Protein AF-A0A2A5MA15-F1 (afdb_monomer)

Solvent-accessible surface area (b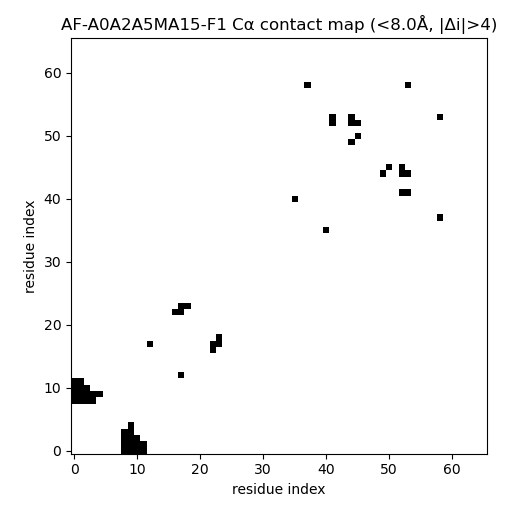ackbone atoms only — not comparable to full-atom values): 4470 Å² total; per-residue (Å²): 127,74,45,84,52,100,91,49,72,41,74,86,78,55,72,66,60,34,70,78,42,70,62,69,76,63,56,94,89,64,86,75,90,82,84,77,60,68,66,61,54,45,54,52,32,59,76,66,69,46,96,80,49,80,48,72,69,54,50,52,54,55,61,73,74,108

Secondary structure (DSSP, 8-state):
--EEETTEEE-PPPHHHHHHSGGGG--TT--------HHHHHHHHHHTT-TTS--HHHHHHHHHT-

Mean predicted aligned error: 6.95 Å

Radius of gyration: 16.18 Å; Cα contacts (8 Å, |Δi|>4): 29; chains: 1; bounding box: 36×24×40 Å

Structure (mmCIF, N/CA/C/O backbone):
data_AF-A0A2A5MA15-F1
#
_entry.id   AF-A0A2A5MA15-F1
#
loop_
_atom_site.group_PDB
_atom_site.id
_atom_site.type_symbol
_atom_site.label_atom_id
_atom_site.label_alt_id
_atom_site.label_comp_id
_atom_site.label_asym_id
_atom_site.label_entity_id
_atom_site.label_seq_id
_atom_site.pdbx_PDB_ins_code
_atom_site.Cartn_x
_atom_site.Cartn_y
_atom_site.Cartn_z
_atom_site.occupancy
_atom_site.B_iso_or_equiv
_atom_site.auth_seq_id
_atom_s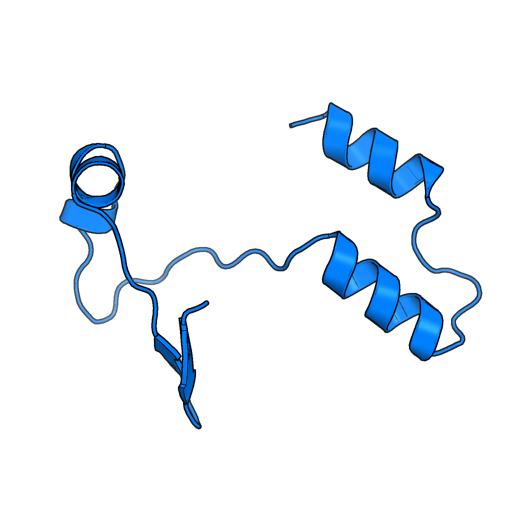ite.auth_comp_id
_atom_site.auth_asym_id
_atom_site.auth_atom_id
_atom_site.pdbx_PDB_model_num
ATOM 1 N N . ILE A 1 1 ? 2.562 -6.490 -0.673 1.00 90.69 1 ILE A N 1
ATOM 2 C CA . ILE A 1 1 ? 1.224 -6.943 -1.131 1.00 90.69 1 ILE A CA 1
ATOM 3 C C . ILE A 1 1 ? 1.085 -8.408 -0.758 1.00 90.69 1 ILE A C 1
ATOM 5 O O . ILE A 1 1 ? 2.003 -9.156 -1.063 1.00 90.69 1 ILE A O 1
ATOM 9 N N . ASN A 1 2 ? 0.015 -8.799 -0.064 1.00 94.62 2 ASN A N 1
ATOM 10 C CA . ASN A 1 2 ? -0.153 -10.173 0.424 1.00 94.62 2 ASN A CA 1
ATOM 11 C C . ASN A 1 2 ? -0.939 -11.048 -0.558 1.00 94.62 2 ASN A C 1
ATOM 13 O O . ASN A 1 2 ? -0.627 -12.221 -0.707 1.00 94.62 2 ASN A O 1
ATOM 17 N N . GLU A 1 3 ? -1.946 -10.483 -1.227 1.00 97.50 3 GLU A N 1
ATOM 18 C CA . GLU A 1 3 ? -2.813 -11.210 -2.159 1.00 97.50 3 GLU A CA 1
ATOM 19 C C . GLU A 1 3 ? -3.303 -10.272 -3.267 1.00 97.50 3 GLU A C 1
ATOM 21 O O . GLU A 1 3 ? -3.599 -9.100 -3.004 1.00 97.50 3 GLU A O 1
ATOM 26 N N . ILE A 1 4 ? -3.416 -10.798 -4.489 1.00 96.44 4 ILE A N 1
ATOM 27 C CA . ILE A 1 4 ? -4.071 -10.138 -5.622 1.00 96.44 4 ILE A CA 1
ATOM 28 C C . ILE A 1 4 ? -5.410 -10.834 -5.866 1.00 96.44 4 ILE A C 1
ATOM 30 O O . ILE A 1 4 ? -5.461 -12.030 -6.137 1.00 96.44 4 ILE A O 1
ATOM 34 N N . LEU A 1 5 ? -6.493 -10.070 -5.779 1.00 96.62 5 LEU A N 1
ATOM 35 C CA . LEU A 1 5 ? -7.853 -10.500 -6.084 1.00 96.62 5 LEU A CA 1
ATOM 36 C C . LEU A 1 5 ? -8.244 -9.983 -7.473 1.00 96.62 5 LEU A C 1
ATOM 38 O O . LEU A 1 5 ? -7.632 -9.052 -7.993 1.00 96.62 5 LEU A O 1
ATOM 42 N N . LYS A 1 6 ? -9.330 -10.514 -8.048 1.00 96.69 6 LYS A N 1
ATOM 43 C CA . LYS A 1 6 ? -9.826 -10.089 -9.372 1.00 96.69 6 LYS A CA 1
ATOM 44 C C . LYS A 1 6 ? -9.980 -8.564 -9.503 1.00 96.69 6 LYS A C 1
ATOM 46 O O . LYS A 1 6 ? -9.623 -8.011 -10.533 1.00 96.69 6 LYS A O 1
ATOM 51 N N . ASN A 1 7 ? -10.491 -7.909 -8.457 1.00 95.19 7 ASN A N 1
ATOM 52 C CA . ASN A 1 7 ? -10.791 -6.471 -8.438 1.00 95.19 7 ASN A CA 1
ATOM 53 C C . ASN A 1 7 ? -10.192 -5.760 -7.210 1.00 95.19 7 ASN A C 1
ATOM 55 O O . ASN A 1 7 ? -10.761 -4.787 -6.719 1.00 95.19 7 ASN A O 1
ATOM 59 N N . GLY A 1 8 ? -9.093 -6.266 -6.648 1.00 94.38 8 GLY A N 1
ATOM 60 C CA . GLY A 1 8 ? -8.525 -5.666 -5.444 1.00 94.38 8 GLY A CA 1
ATOM 61 C C . GLY A 1 8 ? -7.222 -6.300 -4.995 1.00 94.38 8 GLY A C 1
ATOM 62 O O . GLY A 1 8 ? -6.761 -7.286 -5.558 1.00 94.38 8 GLY A O 1
ATOM 63 N N . ILE A 1 9 ? -6.639 -5.729 -3.949 1.00 95.75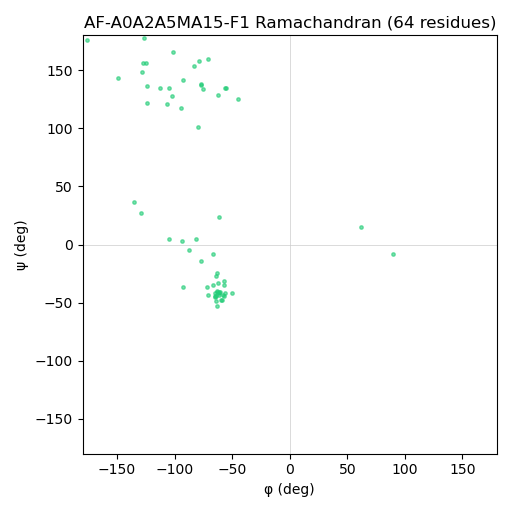 9 ILE A N 1
ATOM 64 C CA . ILE A 1 9 ? -5.431 -6.246 -3.309 1.00 95.75 9 ILE A CA 1
ATOM 65 C C . ILE A 1 9 ? -5.666 -6.374 -1.809 1.00 95.75 9 ILE A C 1
ATOM 67 O O . ILE A 1 9 ? -6.401 -5.577 -1.220 1.00 95.75 9 ILE A O 1
ATOM 71 N N . ARG A 1 10 ? -5.020 -7.357 -1.182 1.00 96.25 10 ARG A N 1
ATOM 72 C CA . ARG A 1 10 ? -4.986 -7.495 0.277 1.00 96.25 10 ARG A CA 1
ATOM 73 C C . ARG A 1 10 ? -3.630 -7.065 0.812 1.00 96.25 10 ARG A C 1
ATOM 75 O O . ARG A 1 10 ? -2.584 -7.478 0.301 1.00 96.25 10 ARG A O 1
ATOM 82 N N . LEU A 1 11 ? -3.669 -6.274 1.878 1.00 94.94 11 LEU A N 1
ATOM 83 C CA . LEU A 1 11 ? -2.506 -5.843 2.640 1.00 94.94 11 LEU A CA 1
ATOM 84 C C . LEU A 1 11 ? -2.692 -6.240 4.104 1.00 94.94 11 LEU A C 1
ATOM 86 O O . LEU A 1 11 ? -3.766 -6.041 4.671 1.00 94.94 11 LEU A O 1
ATOM 90 N N . THR A 1 12 ? -1.639 -6.767 4.714 1.00 95.88 12 THR A N 1
ATOM 91 C CA . THR A 1 12 ? -1.542 -6.940 6.162 1.00 95.88 12 THR A CA 1
ATOM 92 C C . THR A 1 12 ? -0.812 -5.733 6.735 1.00 95.88 12 THR A C 1
ATOM 94 O O . THR A 1 12 ? 0.345 -5.491 6.400 1.00 95.88 12 THR A O 1
ATOM 97 N N . ILE A 1 13 ? -1.491 -4.973 7.592 1.00 95.75 13 ILE A N 1
ATOM 98 C CA . ILE A 1 13 ? -0.931 -3.794 8.259 1.00 95.75 13 ILE A CA 1
ATOM 99 C C . ILE A 1 13 ? -0.571 -4.172 9.697 1.00 95.75 13 ILE A C 1
ATOM 101 O O . ILE A 1 13 ? -1.405 -4.709 10.424 1.00 95.75 13 ILE A O 1
ATOM 105 N N . ILE A 1 14 ? 0.668 -3.900 10.108 1.00 97.38 14 ILE A N 1
ATOM 106 C CA . ILE A 1 14 ? 1.126 -4.140 11.484 1.00 97.38 14 ILE A CA 1
ATOM 107 C C . ILE A 1 14 ? 0.641 -3.027 12.437 1.00 97.38 14 ILE A C 1
ATOM 109 O O . ILE A 1 14 ? 0.389 -1.907 11.981 1.00 97.38 14 ILE A O 1
ATOM 113 N N . PRO A 1 15 ? 0.554 -3.279 13.760 1.00 97.88 15 PRO A N 1
ATOM 114 C CA . PRO A 1 15 ? -0.038 -2.329 14.708 1.00 97.88 15 PRO A CA 1
ATOM 115 C C . PRO A 1 15 ? 0.599 -0.936 14.707 1.00 97.88 15 PRO A C 1
ATOM 117 O O . PRO A 1 15 ? -0.115 0.064 14.740 1.00 97.88 15 PRO A O 1
ATOM 120 N N . ILE A 1 16 ? 1.931 -0.854 14.624 1.00 98.12 16 ILE A N 1
ATOM 121 C CA . ILE A 1 16 ? 2.633 0.436 14.598 1.00 98.12 16 ILE A CA 1
ATOM 122 C C . ILE A 1 16 ? 2.274 1.247 13.345 1.00 98.12 16 ILE A C 1
ATOM 124 O O . ILE A 1 16 ? 1.929 2.416 13.457 1.00 98.12 16 ILE A O 1
ATOM 128 N N . THR A 1 17 ? 2.236 0.626 12.162 1.00 97.44 17 THR A N 1
ATOM 129 C CA . THR A 1 17 ? 1.829 1.302 10.920 1.00 97.44 17 THR A CA 1
ATOM 130 C C . THR A 1 17 ? 0.379 1.764 10.988 1.00 97.44 17 THR A C 1
ATOM 132 O O . THR A 1 17 ? 0.072 2.870 10.556 1.00 97.44 17 THR A O 1
ATOM 135 N N . PHE A 1 18 ? -0.518 0.953 11.554 1.00 97.19 18 PHE A N 1
ATOM 136 C CA . PHE A 1 18 ? -1.915 1.350 11.724 1.00 97.19 18 PHE A CA 1
ATOM 137 C C . PHE A 1 18 ? -2.047 2.582 12.633 1.00 97.19 18 PHE A C 1
ATOM 139 O O . PHE A 1 18 ? -2.781 3.510 12.304 1.00 97.19 18 PHE A O 1
ATOM 146 N N . LYS A 1 19 ? -1.297 2.618 13.741 1.00 97.38 19 LYS A N 1
ATOM 147 C CA . LYS A 1 19 ? -1.333 3.700 14.736 1.00 97.38 19 LYS A CA 1
ATOM 148 C C . LYS A 1 19 ? -0.715 5.015 14.237 1.00 97.38 19 L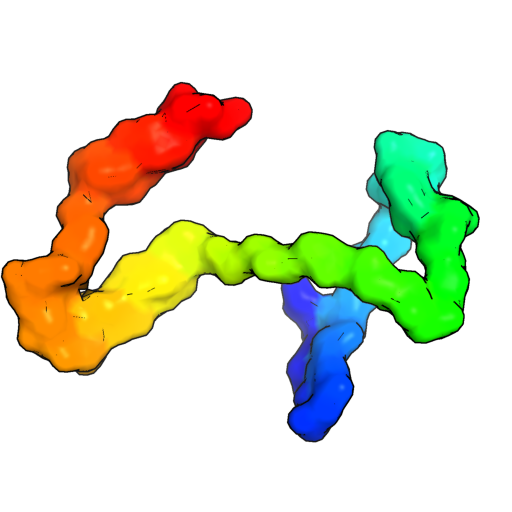YS A C 1
ATOM 150 O O . LYS A 1 19 ? -1.276 6.087 14.489 1.00 97.38 19 LYS A O 1
ATOM 155 N N . GLU A 1 20 ? 0.430 4.926 13.565 1.00 98.00 20 GLU A N 1
ATOM 156 C CA . GLU A 1 20 ? 1.284 6.076 13.224 1.00 98.00 20 GLU A CA 1
ATOM 157 C C . GLU A 1 20 ? 1.003 6.660 11.828 1.00 98.00 20 GLU A C 1
ATOM 159 O O . GLU A 1 20 ? 1.666 7.598 11.396 1.00 98.00 20 GLU A O 1
ATOM 164 N N . THR A 1 21 ? 0.015 6.135 11.101 1.00 97.00 21 THR A N 1
ATOM 165 C CA . THR A 1 21 ? -0.370 6.644 9.776 1.00 97.00 21 THR A CA 1
ATOM 166 C C . THR A 1 21 ? -1.864 6.957 9.716 1.00 97.00 21 THR A C 1
ATOM 168 O O . THR A 1 21 ? -2.611 6.710 10.662 1.00 97.00 21 THR A O 1
ATOM 171 N N . LEU A 1 22 ? -2.326 7.466 8.571 1.00 96.94 22 LEU A N 1
ATOM 172 C CA . LEU A 1 22 ? -3.746 7.731 8.328 1.00 96.94 22 LEU A CA 1
ATOM 173 C C . LEU A 1 22 ? -4.606 6.457 8.252 1.00 96.94 22 LEU A C 1
ATOM 175 O O . LEU A 1 22 ? -5.830 6.568 8.218 1.00 96.94 22 LEU A O 1
ATOM 179 N N . PHE A 1 23 ? -4.007 5.256 8.232 1.00 96.00 23 PHE A N 1
ATOM 180 C CA . PHE A 1 23 ? -4.750 3.996 8.131 1.00 96.00 23 PHE A CA 1
ATOM 181 C C . PHE A 1 23 ? -5.787 3.815 9.250 1.00 96.00 23 PHE A C 1
ATOM 183 O O . PHE A 1 23 ? -6.840 3.236 8.985 1.00 96.00 23 PHE A O 1
ATOM 190 N N . LYS A 1 24 ? -5.547 4.348 10.457 1.00 95.12 24 LYS A N 1
ATOM 191 C CA . LYS A 1 24 ? -6.531 4.326 11.556 1.00 95.12 24 LYS A CA 1
ATOM 192 C C 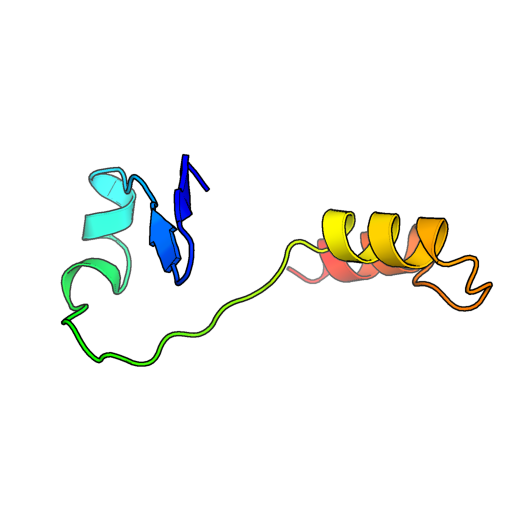. LYS A 1 24 ? -7.823 5.097 11.267 1.00 95.12 24 LYS A C 1
ATOM 194 O O . LYS A 1 24 ? -8.856 4.770 11.840 1.00 95.12 24 LYS A O 1
ATOM 199 N N . ASP A 1 25 ? -7.771 6.074 10.363 1.00 96.56 25 ASP A N 1
ATOM 200 C CA . ASP A 1 25 ? -8.889 6.957 10.009 1.00 96.56 25 ASP A CA 1
ATOM 201 C C . ASP A 1 25 ? -9.511 6.588 8.647 1.00 96.56 25 ASP A C 1
ATOM 203 O O . ASP A 1 25 ? -10.358 7.308 8.104 1.00 96.56 25 ASP A O 1
ATOM 207 N N . TYR A 1 26 ? -9.054 5.497 8.024 1.00 95.69 26 TYR A N 1
ATOM 208 C CA . TYR A 1 26 ? -9.565 5.058 6.730 1.00 95.69 26 TYR A CA 1
ATOM 209 C C . TYR A 1 26 ? -10.919 4.367 6.883 1.00 95.69 26 TYR A C 1
ATOM 211 O O . TYR A 1 26 ? -11.137 3.540 7.762 1.00 95.69 26 TYR A O 1
ATOM 219 N N . GLN A 1 27 ? -11.829 4.695 5.968 1.00 96.44 27 GLN A N 1
ATOM 220 C CA . GLN A 1 27 ? -13.165 4.117 5.886 1.00 96.44 27 GLN A CA 1
ATOM 221 C C . GLN A 1 27 ? -13.413 3.602 4.467 1.00 96.44 27 GLN A C 1
ATOM 223 O O . GLN A 1 27 ? -12.787 4.058 3.505 1.00 96.44 27 GLN A O 1
ATOM 228 N N . VAL A 1 28 ? -14.334 2.647 4.331 1.00 96.12 28 VAL A N 1
ATOM 229 C CA . VAL A 1 28 ? -14.738 2.110 3.024 1.00 96.12 28 VAL A CA 1
ATOM 230 C C . VAL A 1 28 ? -15.228 3.251 2.125 1.00 96.12 28 VAL A C 1
ATOM 232 O O . VAL A 1 28 ? -15.981 4.116 2.559 1.00 96.12 28 VAL A O 1
ATOM 235 N N . GLY A 1 29 ? -14.774 3.262 0.869 1.00 95.75 29 GLY A N 1
ATOM 236 C CA . GLY A 1 29 ? -15.086 4.318 -0.102 1.00 95.75 29 GLY A CA 1
ATOM 237 C C . GLY A 1 29 ? -14.103 5.495 -0.107 1.00 95.75 29 GLY A C 1
ATOM 238 O O . GLY A 1 29 ? -14.156 6.324 -1.017 1.00 95.75 29 GLY A O 1
ATOM 239 N N . ARG A 1 30 ? -13.162 5.559 0.846 1.00 95.56 30 ARG A N 1
ATOM 240 C CA . ARG A 1 30 ? -12.087 6.558 0.829 1.00 95.56 30 ARG A CA 1
ATOM 241 C C . ARG A 1 30 ? -11.200 6.378 -0.404 1.00 95.56 30 ARG A C 1
ATOM 243 O O . ARG A 1 30 ? -10.666 5.297 -0.647 1.00 95.56 30 ARG A O 1
ATOM 250 N N . LYS A 1 31 ? -10.980 7.466 -1.144 1.00 96.69 31 LYS A N 1
ATOM 251 C CA . LYS A 1 31 ? -9.951 7.518 -2.190 1.00 96.69 31 LYS A CA 1
ATOM 252 C C . LYS A 1 31 ? -8.574 7.632 -1.542 1.00 96.69 31 LYS 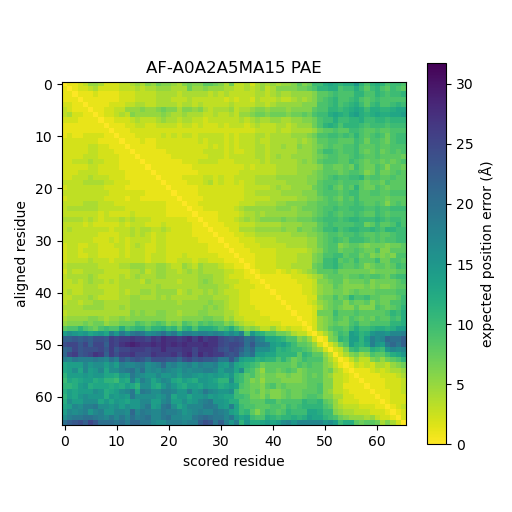A C 1
ATOM 254 O O . LYS A 1 31 ? -8.384 8.438 -0.632 1.00 96.69 31 LYS A O 1
ATOM 259 N N . ILE A 1 32 ? -7.629 6.832 -2.020 1.00 94.56 32 ILE A N 1
ATOM 260 C CA . ILE A 1 32 ? -6.243 6.828 -1.553 1.00 94.56 32 ILE A CA 1
ATOM 261 C C . ILE A 1 32 ? -5.295 7.035 -2.728 1.00 94.56 32 ILE A C 1
ATOM 263 O O . ILE A 1 32 ? -5.632 6.720 -3.870 1.00 94.56 32 ILE A O 1
ATOM 267 N N . ASN A 1 33 ? -4.101 7.534 -2.425 1.00 94.88 33 ASN A N 1
ATOM 268 C CA . ASN A 1 33 ? -3.010 7.552 -3.384 1.00 94.88 33 ASN A CA 1
ATOM 269 C C . ASN A 1 33 ? -2.419 6.144 -3.484 1.00 94.88 33 ASN A C 1
ATOM 271 O O . ASN A 1 33 ? -2.251 5.464 -2.470 1.00 94.88 33 ASN A O 1
ATOM 275 N N . ILE A 1 34 ? -2.115 5.716 -4.705 1.00 92.88 34 ILE A N 1
ATOM 276 C CA . ILE A 1 34 ? -1.448 4.447 -4.981 1.00 92.88 34 ILE A CA 1
ATOM 277 C C . ILE A 1 34 ? -0.206 4.774 -5.794 1.00 92.88 34 ILE A C 1
ATOM 279 O O . ILE A 1 34 ? -0.304 5.356 -6.873 1.00 92.88 34 ILE A O 1
ATOM 283 N N . GLU A 1 35 ? 0.947 4.377 -5.278 1.00 91.06 35 GLU A N 1
ATOM 284 C CA . GLU A 1 35 ? 2.224 4.496 -5.965 1.00 91.06 35 GLU A CA 1
ATOM 285 C C . GLU A 1 35 ? 2.750 3.098 -6.297 1.00 91.06 35 GLU A C 1
ATOM 287 O O . GLU A 1 35 ? 2.668 2.178 -5.483 1.00 91.06 35 GLU A O 1
ATOM 292 N N . SER A 1 36 ? 3.230 2.924 -7.529 1.00 88.81 36 SER A N 1
ATOM 293 C CA . SER A 1 36 ? 3.841 1.671 -7.979 1.00 88.81 36 SER A CA 1
ATOM 294 C C . SER A 1 36 ? 5.347 1.709 -7.763 1.00 88.81 36 SER A C 1
ATOM 296 O O . SER A 1 36 ? 5.983 2.729 -8.030 1.00 88.81 36 SER A O 1
ATOM 298 N N . ASP A 1 37 ? 5.911 0.572 -7.364 1.00 89.25 37 ASP A N 1
ATOM 299 C CA . ASP A 1 37 ? 7.342 0.419 -7.118 1.00 89.25 37 ASP A CA 1
ATOM 300 C C . ASP A 1 37 ? 8.187 0.819 -8.346 1.00 89.25 37 ASP A C 1
ATOM 302 O O . ASP A 1 37 ? 7.887 0.456 -9.492 1.00 89.25 37 ASP A O 1
ATOM 306 N N . LEU A 1 38 ? 9.246 1.595 -8.105 1.00 86.06 38 LEU A N 1
ATOM 307 C CA . LEU A 1 38 ? 10.154 2.090 -9.138 1.00 86.06 38 LEU A CA 1
ATOM 308 C C . LEU A 1 38 ? 10.864 0.948 -9.883 1.00 86.06 38 LEU A C 1
ATOM 310 O O . LEU A 1 38 ? 10.948 0.987 -11.113 1.00 86.06 38 LEU A O 1
ATOM 314 N N . LEU A 1 39 ? 11.300 -0.094 -9.172 1.00 85.56 39 LEU A N 1
ATOM 315 C CA . LEU A 1 39 ? 11.953 -1.265 -9.756 1.00 85.56 39 LEU A CA 1
ATOM 316 C C . LEU A 1 39 ? 10.991 -2.038 -10.661 1.00 85.56 39 LEU A C 1
ATOM 318 O O . LEU A 1 39 ? 11.362 -2.440 -11.765 1.00 85.56 39 LEU A O 1
ATOM 322 N N . ALA A 1 40 ? 9.734 -2.203 -10.239 1.00 87.88 40 ALA A N 1
ATOM 323 C CA . ALA A 1 40 ? 8.724 -2.876 -11.054 1.00 87.88 40 ALA A CA 1
ATOM 324 C C . ALA A 1 40 ? 8.474 -2.132 -12.378 1.00 87.88 40 ALA A C 1
ATOM 326 O O . ALA A 1 40 ? 8.391 -2.758 -13.439 1.00 87.88 40 ALA A O 1
ATOM 327 N N . ARG A 1 41 ? 8.413 -0.792 -12.338 1.00 85.00 41 ARG A N 1
ATOM 328 C CA . ARG A 1 41 ? 8.285 0.040 -13.548 1.00 85.00 41 ARG A CA 1
ATOM 329 C C . ARG A 1 41 ? 9.491 -0.102 -14.474 1.00 85.00 41 ARG A C 1
ATOM 331 O O . ARG A 1 41 ? 9.305 -0.182 -15.689 1.00 85.00 41 ARG A O 1
ATOM 338 N N . TYR A 1 42 ? 10.697 -0.155 -13.913 1.00 82.12 42 TYR A N 1
ATOM 339 C CA . TYR A 1 42 ? 11.924 -0.349 -14.682 1.00 82.12 42 TYR A CA 1
ATOM 340 C C . TYR A 1 42 ? 11.941 -1.706 -15.398 1.00 82.12 42 TYR A C 1
ATOM 342 O O . TYR A 1 42 ? 12.092 -1.756 -16.620 1.00 82.12 42 TYR A O 1
ATOM 350 N N . ILE A 1 43 ? 11.709 -2.799 -14.662 1.00 86.31 43 ILE A N 1
ATOM 351 C CA . ILE A 1 43 ? 11.691 -4.157 -15.228 1.00 86.31 43 ILE A CA 1
ATOM 352 C C . ILE A 1 43 ? 10.648 -4.246 -16.345 1.00 86.31 43 ILE A C 1
ATOM 354 O O . ILE A 1 43 ? 10.932 -4.775 -17.418 1.00 86.31 43 ILE A O 1
ATOM 358 N N . TYR A 1 44 ? 9.459 -3.674 -16.131 1.00 86.50 44 TYR A N 1
ATOM 359 C CA . TYR A 1 44 ? 8.430 -3.617 -17.164 1.00 86.50 44 TYR A CA 1
ATOM 360 C C . TYR A 1 44 ? 8.916 -2.880 -18.420 1.00 86.50 44 TYR A C 1
ATOM 362 O O . TYR A 1 44 ? 8.773 -3.403 -19.521 1.00 86.50 44 TYR A O 1
ATOM 370 N N . ALA A 1 45 ? 9.527 -1.700 -18.285 1.00 84.50 45 ALA A N 1
ATOM 371 C CA . ALA A 1 45 ? 10.036 -0.941 -19.429 1.00 84.50 45 ALA A CA 1
ATOM 372 C C . ALA A 1 45 ? 11.114 -1.708 -20.218 1.00 84.50 45 ALA A C 1
ATOM 374 O O . ALA A 1 45 ? 11.067 -1.722 -21.452 1.00 84.50 45 ALA A O 1
ATOM 375 N N . GLN A 1 46 ? 12.023 -2.387 -19.511 1.00 82.94 46 GLN A N 1
ATOM 376 C CA . GLN A 1 46 ? 13.084 -3.199 -20.108 1.00 82.94 46 GLN A CA 1
ATOM 377 C C . GLN A 1 46 ? 12.519 -4.395 -20.886 1.00 82.94 46 GLN A C 1
ATOM 379 O O . GLN A 1 46 ? 12.911 -4.638 -22.027 1.00 82.94 46 GLN A O 1
ATOM 384 N N . LEU A 1 47 ? 11.545 -5.108 -20.310 1.00 86.31 47 LEU A N 1
ATOM 385 C CA . LEU A 1 47 ? 10.876 -6.236 -20.970 1.00 86.31 47 LEU A CA 1
ATOM 386 C C . LEU A 1 47 ? 10.083 -5.811 -22.214 1.00 86.31 47 LEU A C 1
ATOM 388 O O . LEU A 1 47 ? 9.921 -6.602 -23.139 1.00 86.31 47 LEU A O 1
ATOM 392 N N . GLN A 1 48 ? 9.607 -4.565 -22.262 1.00 82.69 48 GLN A N 1
ATOM 393 C CA . GLN A 1 48 ? 8.881 -4.014 -23.409 1.00 82.69 48 GLN A CA 1
ATOM 394 C C . GLN A 1 48 ? 9.806 -3.524 -24.541 1.00 82.69 48 GLN A C 1
ATOM 396 O O . GLN A 1 48 ? 9.317 -2.940 -25.510 1.00 82.69 48 GLN A O 1
ATOM 401 N N . GLY A 1 49 ? 11.129 -3.718 -24.436 1.00 68.06 49 GLY A N 1
ATOM 402 C CA . GLY A 1 49 ? 12.095 -3.389 -25.495 1.00 68.06 49 GLY A CA 1
ATOM 403 C C . GLY A 1 49 ? 12.148 -1.903 -25.863 1.00 68.06 49 GLY A C 1
ATOM 404 O O . GLY A 1 49 ? 12.672 -1.531 -26.915 1.00 68.06 49 GLY A O 1
ATOM 405 N N . LYS A 1 50 ? 11.589 -1.022 -25.024 1.00 59.47 50 LYS A N 1
ATOM 406 C CA . LYS A 1 50 ? 11.644 0.420 -25.250 1.00 59.47 50 LYS A CA 1
ATOM 407 C C . LYS A 1 50 ? 13.015 0.915 -24.800 1.00 59.47 50 LYS A C 1
ATOM 409 O O . LYS A 1 50 ? 13.210 1.188 -23.623 1.00 59.47 50 LYS A O 1
ATOM 414 N N . ASN A 1 51 ? 13.921 1.135 -25.755 1.00 54.47 51 ASN A N 1
ATOM 415 C CA . ASN A 1 51 ? 15.233 1.797 -25.589 1.00 54.47 51 ASN A CA 1
ATOM 416 C C . ASN A 1 51 ? 15.161 3.272 -25.092 1.00 54.47 51 ASN A C 1
ATOM 418 O O . ASN A 1 51 ? 16.063 4.066 -25.339 1.00 54.47 51 ASN A O 1
ATOM 422 N N . LYS A 1 52 ? 14.074 3.666 -24.416 1.00 58.56 52 LYS A N 1
ATOM 423 C CA . LYS A 1 52 ? 13.857 4.952 -23.729 1.00 58.56 52 LYS A CA 1
ATOM 424 C C . LYS A 1 52 ? 13.221 4.729 -22.342 1.00 58.56 52 LYS A C 1
ATOM 426 O O . LYS A 1 52 ? 12.310 5.455 -21.950 1.00 58.56 52 LYS A O 1
ATOM 431 N N . GLY A 1 53 ? 13.601 3.656 -21.649 1.00 62.38 53 GLY A N 1
ATOM 432 C CA . GLY A 1 53 ? 13.258 3.441 -20.240 1.00 62.38 53 GLY A CA 1
ATOM 433 C C . GLY A 1 53 ? 14.232 4.179 -19.318 1.00 62.38 53 GLY A C 1
ATOM 434 O O . GLY A 1 53 ? 15.367 4.415 -19.722 1.00 62.38 53 GLY A O 1
ATOM 435 N N . LEU A 1 54 ? 13.773 4.536 -18.110 1.00 66.50 54 LEU A N 1
ATOM 436 C CA . LEU A 1 54 ? 14.588 5.145 -17.046 1.00 66.50 54 LEU A CA 1
ATOM 437 C C . LEU A 1 54 ? 15.933 4.413 -16.901 1.00 66.50 54 LEU A C 1
ATOM 439 O O . LEU A 1 54 ? 15.922 3.196 -16.718 1.00 66.50 54 LEU A O 1
ATOM 443 N N . SER A 1 55 ? 17.067 5.112 -16.972 1.00 72.69 55 SER A N 1
ATOM 444 C CA . SER A 1 55 ? 18.381 4.499 -16.728 1.00 72.69 55 SER A CA 1
ATOM 445 C C . SER A 1 55 ? 18.564 4.169 -15.240 1.00 72.69 55 SER A C 1
ATOM 447 O O . SER A 1 55 ? 17.894 4.737 -14.376 1.00 72.69 55 SER A O 1
ATOM 449 N N . TRP A 1 56 ? 19.488 3.257 -14.917 1.00 71.94 56 TRP A N 1
ATOM 450 C CA . TRP A 1 56 ? 19.827 2.944 -13.521 1.00 71.94 56 TRP A CA 1
ATOM 451 C C . TRP A 1 56 ? 20.290 4.182 -12.744 1.00 71.94 56 TRP A C 1
ATOM 453 O O . TRP A 1 56 ? 19.920 4.351 -11.588 1.00 71.94 56 TRP A O 1
ATOM 463 N N . GLU A 1 57 ? 20.999 5.096 -13.406 1.00 77.50 57 GLU A N 1
ATOM 464 C CA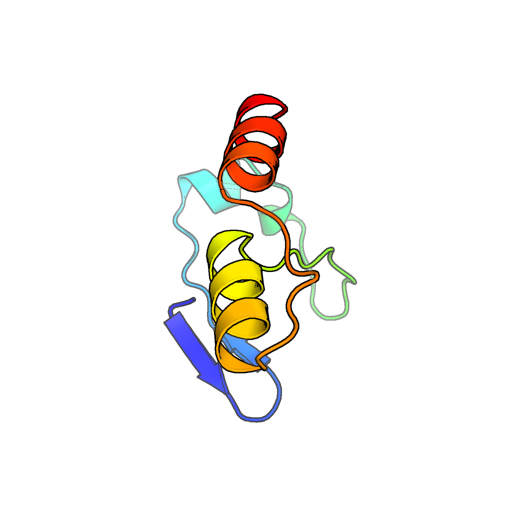 . GLU A 1 57 ? 21.435 6.370 -12.821 1.00 77.50 57 GLU A CA 1
ATOM 465 C C . GLU A 1 57 ? 20.240 7.287 -12.514 1.00 77.50 57 GLU A C 1
ATOM 467 O O . GLU A 1 57 ? 20.233 8.009 -11.517 1.00 77.50 57 GLU A O 1
ATOM 472 N N . GLU A 1 58 ? 19.191 7.263 -13.343 1.00 75.88 58 GLU A N 1
ATOM 473 C CA . GLU A 1 58 ? 17.958 8.008 -13.075 1.00 75.88 58 GLU A CA 1
ATOM 474 C C . GLU A 1 58 ? 17.151 7.392 -11.929 1.00 75.88 58 GLU A C 1
ATOM 476 O O . GLU A 1 58 ? 16.570 8.129 -11.132 1.00 75.88 58 GLU A O 1
ATOM 481 N N . VAL A 1 59 ? 17.134 6.060 -11.828 1.00 73.75 59 VAL A N 1
ATOM 482 C CA . VAL A 1 59 ? 16.503 5.320 -10.725 1.0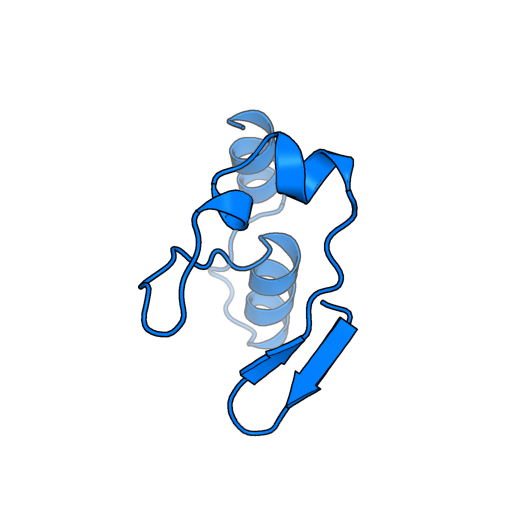0 73.75 59 VAL A CA 1
ATOM 483 C C . VAL A 1 59 ? 17.201 5.628 -9.402 1.00 73.75 59 VAL A C 1
ATOM 485 O O . VAL A 1 59 ? 16.524 5.983 -8.438 1.00 73.75 59 VAL A O 1
ATOM 488 N N . GLU A 1 60 ? 18.534 5.566 -9.366 1.00 76.69 60 GLU A N 1
ATOM 489 C CA . GLU 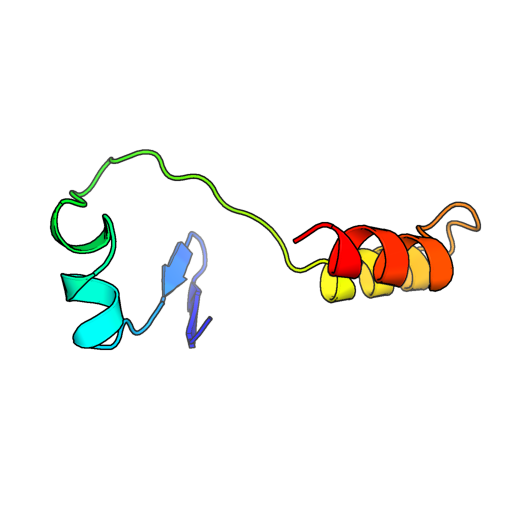A 1 60 ? 19.325 5.944 -8.192 1.00 76.69 60 GLU A CA 1
ATOM 490 C C . GLU A 1 60 ? 19.081 7.403 -7.818 1.00 76.69 60 GLU A C 1
ATOM 492 O O . GLU A 1 60 ? 18.752 7.693 -6.670 1.00 76.69 60 GLU A O 1
ATOM 497 N N . ARG A 1 61 ? 19.134 8.326 -8.789 1.00 79.69 61 ARG A N 1
ATOM 498 C CA . ARG A 1 61 ? 18.866 9.748 -8.537 1.00 79.69 61 ARG A CA 1
ATOM 499 C C . ARG A 1 61 ? 17.483 9.971 -7.928 1.00 79.69 61 ARG A C 1
ATOM 501 O O . ARG A 1 61 ? 17.367 10.756 -6.996 1.00 79.69 61 ARG A O 1
ATOM 508 N N . ILE A 1 62 ? 16.442 9.311 -8.439 1.00 77.75 62 ILE A N 1
ATOM 509 C CA . ILE A 1 62 ? 15.091 9.408 -7.865 1.00 77.75 62 ILE A CA 1
ATOM 510 C C . ILE A 1 62 ? 15.072 8.817 -6.454 1.00 77.75 62 ILE A C 1
ATOM 512 O O . ILE A 1 62 ? 14.515 9.441 -5.560 1.00 77.75 62 ILE A O 1
ATOM 516 N N . SER A 1 63 ? 15.704 7.662 -6.237 1.00 74.62 63 SER A N 1
ATOM 517 C CA . SER A 1 63 ? 15.768 7.026 -4.918 1.00 74.62 63 SER A CA 1
ATOM 518 C C . SER A 1 63 ? 16.491 7.878 -3.874 1.00 74.62 63 SER A C 1
ATOM 520 O O . SER A 1 63 ? 16.125 7.804 -2.710 1.00 74.62 63 SER A O 1
ATOM 522 N N . TYR A 1 64 ? 17.498 8.665 -4.263 1.00 77.56 64 TYR A N 1
ATOM 523 C CA . TYR A 1 64 ? 18.226 9.569 -3.362 1.00 77.56 64 TYR A CA 1
ATOM 524 C C . TYR A 1 64 ? 17.467 10.864 -3.030 1.00 77.56 64 TYR A C 1
ATOM 526 O O . TYR A 1 64 ? 17.875 11.588 -2.124 1.00 77.56 64 TYR A O 1
ATOM 534 N N . LEU A 1 65 ? 16.407 11.194 -3.776 1.00 69.94 65 LEU A N 1
ATOM 535 C CA . LEU A 1 65 ? 15.584 12.388 -3.544 1.00 69.94 65 LEU A CA 1
ATOM 536 C C . LEU A 1 65 ? 14.446 12.157 -2.531 1.00 69.94 65 LEU A C 1
ATOM 538 O O . LEU A 1 65 ? 13.747 13.116 -2.199 1.00 69.94 65 LEU A O 1
ATOM 542 N N . TYR A 1 66 ? 14.269 10.920 -2.058 1.00 54.28 66 TYR A N 1
ATOM 543 C CA . TYR A 1 66 ? 13.332 10.520 -1.002 1.00 54.28 66 TYR A CA 1
ATOM 544 C C . TYR A 1 66 ? 14.089 10.107 0.262 1.00 54.28 66 TYR A C 1
ATOM 546 O O . TYR A 1 66 ? 13.534 10.343 1.359 1.00 54.28 66 TYR A O 1
#

Foldseek 3Di:
DCDDDPPDDDDDDDPVRCVVDCVVVDDPPDDDDDDDDPVVQQVVCVVVVPPPGQDPVNVVVVVVVD

pLDDT: mean 86.68, std 12.06, range [54.28, 98.12]

Sequence (66 aa):
INEILKNGIRLTIIPITFKETLFKDYQVGRKINIESDLLARYIYAQLQGKNKGLSWEEVERISYLY